Protein AF-A0A1C5GQ60-F1 (afdb_monomer_lite)

Organism: NCBI:txid356852

InterPro domains:
  IPR025182 RNA polymerase-binding protein RbpA [MF_01483] (76-172)
  IPR025182 RNA polymerase-binding protein RbpA [PF13397] (64-167)
  IPR038638 RbpA superfamily [G3DSA:2.20.28.270] (60-140)

Secondary structure (DSSP, 8-state):
-PPP--PPPP-------S--------------------------PPPPP------------S-S------SS------GGG-PPPPEEEEEEEETT--EEEEEEETTSPPPSEEE-TTT--EEEETTS-------PPPPPPHHHHHHTTS-HHHHHHHHHHHHHHHHHHHTT-

Foldseek 3Di:
DDDDDDDDDDDDDDDPPPDPPDPDDDDDDDDDDDDDDDDDDDDDDDDDDDDDDDDPDPPPPDPDPPDDDDPDDDDPDDPPDDDDAAWDWWWWAFPVGDIDIDIDGPPDDDDQWDQDPPPRGITGTPPDDDPDPPPDDDPDDVVNVVVVPDPPVRVVVVVVVVVVVVVVVVVVD

Radius of gyration: 32.72 Å; chains: 1; bounding box: 64×76×88 Å

Structure (mmCIF, N/CA/C/O backbone):
data_AF-A0A1C5GQ60-F1
#
_entry.id   AF-A0A1C5GQ60-F1
#
loop_
_atom_site.group_PDB
_atom_site.id
_atom_site.type_symbol
_atom_site.label_atom_id
_atom_site.label_alt_id
_atom_site.label_comp_id
_atom_site.label_asym_id
_atom_site.label_entity_id
_atom_site.label_seq_id
_atom_site.pdbx_PDB_ins_code
_atom_site.Cartn_x
_atom_site.Cartn_y
_atom_site.Cartn_z
_atom_site.occupancy
_atom_site.B_iso_or_equiv
_atom_site.auth_seq_id
_atom_site.auth_comp_id
_atom_site.auth_asym_id
_atom_site.auth_atom_id
_atom_site.pdbx_PDB_model_num
ATOM 1 N N . MET A 1 1 ? 11.167 -1.413 54.739 1.00 39.78 1 MET A N 1
ATOM 2 C CA . MET A 1 1 ? 11.382 -2.623 53.918 1.00 39.78 1 MET A CA 1
ATOM 3 C C . MET A 1 1 ? 10.120 -2.844 53.093 1.00 39.78 1 MET A C 1
ATOM 5 O O . MET A 1 1 ? 9.129 -3.307 53.635 1.00 39.78 1 MET A O 1
ATOM 9 N N . ARG A 1 2 ? 10.095 -2.366 51.842 1.00 38.69 2 ARG A N 1
ATOM 10 C CA . ARG A 1 2 ? 8.960 -2.537 50.918 1.00 38.69 2 ARG A CA 1
ATOM 11 C C . ARG A 1 2 ? 9.232 -3.791 50.091 1.00 38.69 2 ARG A C 1
ATOM 13 O O . ARG A 1 2 ? 10.250 -3.840 49.414 1.00 38.69 2 ARG A O 1
ATOM 20 N N . ALA A 1 3 ? 8.369 -4.795 50.208 1.00 41.34 3 ALA A N 1
ATOM 21 C CA . ALA A 1 3 ? 8.464 -6.026 49.438 1.00 41.34 3 ALA A CA 1
ATOM 22 C C . ALA A 1 3 ? 7.896 -5.796 48.029 1.00 41.34 3 ALA A C 1
ATOM 24 O O . ALA A 1 3 ? 6.720 -5.471 47.866 1.00 41.34 3 ALA A O 1
ATOM 25 N N . GLU A 1 4 ? 8.752 -5.935 47.022 1.00 45.00 4 GLU A N 1
ATOM 26 C CA . GLU A 1 4 ? 8.393 -5.959 45.607 1.00 45.00 4 GLU A CA 1
ATOM 27 C C . GLU A 1 4 ? 7.690 -7.287 45.294 1.00 45.00 4 GLU A C 1
ATOM 29 O O . GLU A 1 4 ? 8.273 -8.360 45.447 1.00 45.00 4 GLU A O 1
ATOM 34 N N . THR A 1 5 ? 6.432 -7.233 44.851 1.00 48.22 5 THR A N 1
ATOM 35 C CA . THR A 1 5 ? 5.727 -8.421 44.350 1.00 48.22 5 THR A CA 1
ATOM 36 C C . THR A 1 5 ? 5.926 -8.488 42.840 1.00 48.22 5 THR A C 1
ATOM 38 O O . THR A 1 5 ? 5.325 -7.736 42.078 1.00 48.22 5 THR A O 1
ATOM 41 N N . ARG A 1 6 ? 6.841 -9.361 42.417 1.00 45.72 6 ARG A N 1
ATOM 42 C CA . ARG A 1 6 ? 7.179 -9.635 41.018 1.00 45.72 6 ARG A CA 1
ATOM 43 C C . ARG A 1 6 ? 6.145 -10.621 40.462 1.00 45.72 6 ARG A C 1
ATOM 45 O O . ARG A 1 6 ? 6.128 -11.777 40.874 1.00 45.72 6 ARG A O 1
ATOM 52 N N . ILE A 1 7 ? 5.276 -10.174 39.556 1.00 46.53 7 ILE A N 1
ATOM 53 C CA . ILE A 1 7 ? 4.345 -11.061 38.843 1.00 46.53 7 ILE A CA 1
ATOM 54 C C . ILE A 1 7 ? 5.162 -11.894 37.847 1.00 46.53 7 ILE A C 1
ATOM 56 O O . ILE A 1 7 ? 5.850 -11.352 36.982 1.00 46.53 7 ILE A O 1
ATOM 60 N N . ARG A 1 8 ? 5.132 -13.217 38.022 1.00 40.78 8 ARG A N 1
ATOM 61 C CA . ARG A 1 8 ? 5.765 -14.214 37.153 1.00 40.78 8 ARG A CA 1
ATOM 62 C C . ARG A 1 8 ? 4.763 -14.565 36.048 1.00 40.78 8 ARG A C 1
ATOM 64 O O . ARG A 1 8 ? 3.636 -14.931 36.356 1.00 40.78 8 ARG A O 1
ATOM 71 N N . PHE A 1 9 ? 5.160 -14.403 34.791 1.00 39.22 9 PHE A N 1
ATOM 72 C CA . PHE A 1 9 ? 4.374 -14.808 33.625 1.00 39.22 9 PHE A CA 1
ATOM 73 C C . PHE A 1 9 ? 4.761 -16.255 33.283 1.00 39.22 9 PHE A C 1
ATOM 75 O O . PHE A 1 9 ? 5.936 -16.506 33.012 1.00 39.22 9 PHE A O 1
ATOM 82 N N . ASP A 1 10 ? 3.813 -17.192 33.345 1.00 40.75 10 ASP A N 1
ATOM 83 C CA . ASP A 1 10 ? 3.979 -18.578 32.888 1.00 40.75 10 ASP A CA 1
ATOM 84 C C . ASP A 1 10 ? 3.596 -18.673 31.398 1.00 40.75 10 ASP A C 1
ATOM 86 O O . ASP A 1 10 ? 2.459 -18.354 31.048 1.00 40.75 10 ASP A O 1
ATOM 90 N N . PRO A 1 11 ? 4.504 -19.086 30.494 1.00 49.03 11 PRO A N 1
ATOM 91 C CA . PRO A 1 11 ? 4.203 -19.251 29.079 1.00 49.03 11 PRO A CA 1
ATOM 92 C C . PRO A 1 11 ? 3.958 -20.730 28.749 1.00 49.03 11 PRO A C 1
ATOM 94 O O . PRO A 1 11 ? 4.864 -21.428 28.297 1.00 49.03 11 PRO A O 1
ATOM 97 N N . ALA A 1 12 ? 2.739 -21.228 28.955 1.00 42.72 12 ALA A N 1
ATOM 98 C CA . ALA A 1 12 ? 2.337 -22.516 28.392 1.00 42.72 12 ALA A CA 1
ATOM 99 C C . ALA A 1 12 ? 0.814 -22.618 28.245 1.00 42.72 12 ALA A C 1
ATOM 101 O O . ALA A 1 12 ? 0.101 -22.734 29.237 1.00 42.72 12 ALA A O 1
ATOM 102 N N . GLY A 1 13 ? 0.346 -22.648 26.994 1.00 39.41 13 GLY A N 1
ATOM 103 C CA . GLY A 1 13 ? -0.980 -23.158 26.640 1.00 39.41 13 GLY A CA 1
ATOM 104 C C . GLY A 1 13 ? -1.936 -22.125 26.055 1.00 39.41 13 GLY A C 1
ATOM 105 O O . GLY A 1 13 ? -2.939 -21.812 26.682 1.00 39.41 13 GLY A O 1
ATOM 106 N N . ASP A 1 14 ? -1.657 -21.643 24.842 1.00 42.91 14 ASP A N 1
ATOM 107 C CA . ASP A 1 14 ? -2.678 -21.002 24.005 1.00 42.91 14 ASP A CA 1
ATOM 108 C C . ASP A 1 14 ? -2.975 -21.946 22.831 1.00 42.91 14 ASP A C 1
ATOM 110 O O . ASP A 1 14 ? -2.165 -22.106 21.914 1.00 42.91 14 ASP A O 1
ATOM 114 N N . ASP A 1 15 ? -4.096 -22.658 22.939 1.00 43.72 15 ASP A N 1
ATOM 115 C CA . ASP A 1 15 ? -4.617 -23.610 21.959 1.00 43.72 15 ASP A CA 1
ATOM 116 C C . ASP A 1 15 ? -5.652 -22.876 21.076 1.00 43.72 15 ASP A C 1
ATOM 118 O O . ASP A 1 15 ? -6.728 -22.507 21.560 1.00 43.72 15 ASP A O 1
ATOM 122 N N . PRO A 1 16 ? -5.368 -22.586 19.791 1.00 45.19 16 PRO A N 1
ATOM 123 C CA . PRO A 1 16 ? -6.189 -21.699 18.963 1.00 45.19 16 PRO A CA 1
ATOM 124 C C . PRO A 1 16 ? -7.367 -22.428 18.287 1.00 45.19 16 PRO A C 1
ATOM 126 O O . PRO A 1 16 ? -7.592 -22.287 17.084 1.00 45.19 16 PRO A O 1
ATOM 129 N N . ALA A 1 17 ? -8.145 -23.207 19.043 1.00 39.31 17 ALA A N 1
ATOM 130 C CA . ALA A 1 17 ? -9.250 -24.015 18.508 1.00 39.31 17 ALA A CA 1
ATOM 131 C C . ALA A 1 17 ? -10.665 -23.457 18.791 1.00 39.31 17 ALA A C 1
ATOM 133 O O . ALA A 1 17 ? -11.656 -24.109 18.469 1.00 39.31 17 ALA A O 1
ATOM 134 N N . GLY A 1 18 ? -10.796 -22.254 19.365 1.00 38.47 18 GLY A N 1
ATOM 135 C CA . GLY A 1 18 ? -12.087 -21.763 19.876 1.00 38.47 18 GLY A CA 1
ATOM 136 C C . GLY A 1 18 ? -12.880 -20.772 19.011 1.00 38.47 18 GLY A C 1
ATOM 137 O O . GLY A 1 18 ? -14.055 -20.551 19.286 1.00 38.47 18 GLY A O 1
ATOM 138 N N . TYR A 1 19 ? -12.295 -20.147 17.982 1.00 42.53 19 TYR A N 1
ATOM 139 C CA . TYR A 1 19 ? -12.909 -18.964 17.348 1.00 42.53 19 TYR A CA 1
ATOM 140 C C . TYR A 1 19 ? -13.208 -19.147 15.853 1.00 42.53 19 TYR A C 1
ATOM 142 O O . TYR A 1 19 ? -12.683 -18.441 14.994 1.00 42.53 19 TYR A O 1
ATOM 150 N N . ARG A 1 20 ? -14.064 -20.118 15.510 1.00 44.28 20 ARG A N 1
ATOM 151 C CA . ARG A 1 20 ? -14.623 -20.268 14.151 1.00 44.28 20 ARG A CA 1
ATOM 152 C C . ARG A 1 20 ? -16.098 -20.679 14.188 1.00 44.28 20 ARG A C 1
ATOM 154 O O . ARG A 1 20 ? -16.426 -21.790 13.799 1.00 44.28 20 ARG A O 1
ATOM 161 N N . SER A 1 21 ? -17.003 -19.789 14.601 1.00 41.38 21 SER A N 1
ATOM 162 C CA . SER A 1 21 ? -18.439 -19.963 14.304 1.00 41.38 21 SER A CA 1
ATOM 163 C C . SER A 1 21 ? -19.249 -18.672 14.454 1.00 41.38 21 SER A C 1
ATOM 165 O O . SER A 1 21 ? -19.957 -18.491 15.437 1.00 41.38 21 SER A O 1
ATOM 167 N N . TRP A 1 22 ? -19.149 -17.768 13.478 1.00 36.62 22 TRP A N 1
ATOM 168 C CA . TRP A 1 22 ? -20.181 -16.743 13.216 1.00 36.62 22 TRP A CA 1
ATOM 169 C C . TRP A 1 22 ? -20.030 -16.043 11.852 1.00 36.62 22 TRP A C 1
ATOM 171 O O . TRP A 1 22 ? -20.606 -14.987 11.614 1.00 36.62 22 TRP A O 1
ATOM 181 N N . ALA A 1 23 ? -19.298 -16.644 10.910 1.00 37.88 23 ALA A N 1
ATOM 182 C CA . ALA A 1 23 ? -19.284 -16.183 9.528 1.00 37.88 23 ALA A CA 1
ATOM 183 C C . ALA A 1 23 ? -20.437 -16.838 8.754 1.00 37.88 23 ALA A C 1
ATOM 185 O O . ALA A 1 23 ? -20.230 -17.862 8.112 1.00 37.88 23 ALA A O 1
ATOM 186 N N . ALA A 1 24 ? -21.642 -16.267 8.830 1.00 35.19 24 ALA A N 1
ATOM 187 C CA . ALA A 1 24 ? -22.630 -16.356 7.753 1.00 35.19 24 ALA A CA 1
ATOM 188 C C . ALA A 1 24 ? -23.808 -15.399 7.985 1.00 35.19 24 ALA A C 1
ATOM 190 O O . ALA A 1 24 ? -24.479 -15.465 9.012 1.00 35.19 24 ALA A O 1
ATOM 191 N N . THR A 1 25 ? -24.122 -14.642 6.931 1.00 39.09 25 THR A N 1
ATOM 192 C CA . THR A 1 25 ? -25.346 -13.859 6.673 1.00 39.09 25 THR A CA 1
ATOM 193 C C . THR A 1 25 ? -25.223 -12.359 6.934 1.00 39.09 25 THR A C 1
ATOM 195 O O . THR A 1 25 ? -25.460 -11.887 8.037 1.00 39.09 25 THR A O 1
ATOM 198 N N . LEU A 1 26 ? -24.893 -11.613 5.873 1.00 41.53 26 LEU A N 1
ATOM 199 C CA . LEU A 1 26 ? -25.717 -10.516 5.341 1.00 41.53 26 LEU A CA 1
ATOM 200 C C . LEU A 1 26 ? -25.057 -9.966 4.067 1.00 41.53 26 LEU A C 1
ATOM 202 O O . LEU A 1 26 ? -24.171 -9.117 4.096 1.00 41.53 26 LEU A O 1
ATOM 206 N N . ALA A 1 27 ? -25.505 -10.503 2.935 1.00 35.06 27 ALA A N 1
ATOM 207 C CA . ALA A 1 27 ? -25.418 -9.843 1.646 1.00 35.06 27 ALA A CA 1
ATOM 208 C C . ALA A 1 27 ? -26.574 -8.835 1.533 1.00 35.06 27 ALA A C 1
ATOM 210 O O . ALA A 1 27 ? -27.706 -9.170 1.877 1.00 35.06 27 ALA A O 1
ATOM 211 N N . GLY A 1 28 ? -26.288 -7.649 0.990 1.00 35.84 28 GLY A N 1
ATOM 212 C CA . GLY A 1 28 ? -27.290 -6.770 0.382 1.00 35.84 28 GLY A CA 1
ATOM 213 C C . GLY A 1 28 ? -27.550 -5.448 1.105 1.00 35.84 28 GLY A C 1
ATOM 214 O O . GLY A 1 28 ? -28.315 -5.420 2.060 1.00 35.84 28 GLY A O 1
ATOM 215 N N . ALA A 1 29 ? -26.951 -4.364 0.590 1.00 37.03 29 ALA A N 1
ATOM 216 C CA . ALA A 1 29 ? -27.588 -3.065 0.298 1.00 37.03 29 ALA A CA 1
ATOM 217 C C . ALA A 1 29 ? -26.530 -1.944 0.226 1.00 37.03 29 ALA A C 1
ATOM 219 O O . ALA A 1 29 ? -26.234 -1.275 1.212 1.00 37.03 29 ALA A O 1
ATOM 220 N N . THR A 1 30 ? -25.962 -1.710 -0.958 1.00 42.19 30 THR A N 1
ATOM 221 C CA . THR A 1 30 ? -25.246 -0.466 -1.276 1.00 42.19 30 THR A CA 1
ATOM 222 C C . THR A 1 30 ? -26.253 0.554 -1.804 1.00 42.19 30 THR A C 1
ATOM 224 O O . THR A 1 30 ? -26.702 0.442 -2.944 1.00 42.19 30 THR A O 1
ATOM 227 N N . GLY A 1 31 ? -26.625 1.531 -0.978 1.00 43.28 31 GLY A N 1
ATOM 228 C CA . GLY A 1 31 ? -27.253 2.777 -1.427 1.00 43.28 31 GLY A CA 1
ATOM 229 C C . GLY A 1 31 ? -26.191 3.868 -1.641 1.00 43.28 31 GLY A C 1
ATOM 230 O O . GLY A 1 31 ? -25.154 3.825 -0.975 1.00 43.28 31 GLY A O 1
ATOM 231 N N . PRO A 1 32 ? -26.399 4.832 -2.556 1.00 45.97 32 PRO A N 1
ATOM 232 C CA . PRO A 1 32 ? -25.448 5.913 -2.794 1.00 45.97 32 PRO A CA 1
ATOM 233 C C . PRO A 1 32 ? -25.519 6.953 -1.668 1.00 45.97 32 PRO A C 1
ATOM 235 O O . PRO A 1 32 ? -26.579 7.517 -1.399 1.00 45.97 32 PRO A O 1
ATOM 238 N N . VAL A 1 33 ? -24.387 7.222 -1.013 1.00 51.56 33 VAL A N 1
ATOM 239 C CA . VAL A 1 33 ? -24.258 8.336 -0.067 1.00 51.56 33 VAL A CA 1
ATOM 240 C C . VAL A 1 33 ? -24.137 9.641 -0.857 1.00 51.56 33 VAL A C 1
ATOM 242 O O . VAL A 1 33 ? -23.141 9.907 -1.523 1.00 51.56 33 VAL A O 1
ATOM 245 N N . THR A 1 34 ? -25.205 10.430 -0.841 1.00 46.38 34 THR A N 1
ATOM 246 C CA . THR A 1 34 ? -25.210 11.831 -1.267 1.00 46.38 34 THR A CA 1
ATOM 247 C C . THR A 1 34 ? -24.552 12.681 -0.187 1.00 46.38 34 THR A C 1
ATOM 249 O O . THR A 1 34 ? -24.949 12.601 0.974 1.00 46.38 34 THR A O 1
ATOM 252 N N . ASP A 1 35 ? -23.577 13.490 -0.583 1.00 46.25 35 ASP A N 1
ATOM 253 C CA . ASP A 1 35 ? -22.857 14.454 0.249 1.00 46.25 35 ASP A CA 1
ATOM 254 C C . ASP A 1 35 ? -23.673 15.763 0.350 1.00 46.25 35 ASP A C 1
ATOM 256 O O . ASP A 1 35 ? -23.909 16.398 -0.685 1.00 46.25 35 ASP A O 1
ATOM 260 N N . PRO A 1 36 ? -24.176 16.185 1.528 1.00 45.28 36 PRO A N 1
ATOM 261 C CA . PRO A 1 36 ? -24.784 17.497 1.670 1.00 45.28 36 PRO A CA 1
ATOM 262 C C . PRO A 1 36 ? -23.738 18.517 2.128 1.00 45.28 36 PRO A C 1
ATOM 264 O O . PRO A 1 36 ? -23.303 18.540 3.280 1.00 45.28 36 PRO A O 1
ATOM 267 N N . GLY A 1 37 ? -23.398 19.425 1.214 1.00 42.12 37 GLY A N 1
ATOM 268 C CA . GLY A 1 37 ? -22.720 20.669 1.546 1.00 42.12 37 GLY A CA 1
ATOM 269 C C . GLY A 1 37 ? -23.500 21.487 2.581 1.00 42.12 37 GLY A C 1
ATOM 270 O O . GLY A 1 37 ? -24.726 21.584 2.538 1.00 42.12 37 GLY A O 1
ATOM 271 N N . GLY A 1 38 ? -22.764 22.110 3.500 1.00 34.66 38 GLY A N 1
ATOM 272 C CA . GLY A 1 38 ? -23.319 22.994 4.520 1.00 34.66 38 GLY A CA 1
ATOM 273 C C . GLY A 1 38 ? -22.222 23.646 5.353 1.00 34.66 38 GLY A C 1
ATOM 274 O O . GLY A 1 38 ? -21.972 23.243 6.482 1.00 34.66 38 GLY A O 1
ATOM 275 N N . ASN A 1 39 ? -21.542 24.648 4.791 1.00 47.88 39 ASN A N 1
ATOM 276 C CA . ASN A 1 39 ? -20.637 25.511 5.549 1.00 47.88 39 ASN A CA 1
ATOM 277 C C . ASN A 1 39 ? -21.468 26.593 6.261 1.00 47.88 39 ASN A C 1
ATOM 279 O O . ASN A 1 39 ? -21.975 27.509 5.613 1.00 47.88 39 ASN A O 1
ATOM 283 N N . ALA A 1 40 ? -21.636 26.464 7.577 1.00 41.66 40 ALA A N 1
ATOM 284 C CA . ALA A 1 40 ? -22.224 27.495 8.428 1.00 41.66 40 ALA A CA 1
ATOM 285 C C . ALA A 1 40 ? -21.108 28.369 9.041 1.00 41.66 40 ALA A C 1
ATOM 287 O O . ALA A 1 40 ? -20.115 27.826 9.530 1.00 41.66 40 ALA A O 1
ATOM 288 N N . PRO A 1 41 ? -21.240 29.710 9.043 1.00 40.88 41 PRO A N 1
ATOM 289 C CA . PRO A 1 41 ? -20.176 30.604 9.488 1.00 40.88 41 PRO A CA 1
ATOM 290 C C . PRO A 1 41 ? -20.111 30.699 11.018 1.00 40.88 41 PRO A C 1
ATOM 292 O O . PRO A 1 41 ? -21.088 31.052 11.680 1.00 40.88 41 PRO A O 1
ATOM 295 N N . ALA A 1 42 ? -18.931 30.443 11.584 1.00 40.72 42 ALA A N 1
ATOM 296 C CA . ALA A 1 42 ? -18.640 30.727 12.983 1.00 40.72 42 ALA A CA 1
ATOM 297 C C . ALA A 1 42 ? -18.394 32.232 13.177 1.00 40.72 42 ALA A C 1
ATOM 299 O O . ALA A 1 42 ? -17.426 32.794 12.667 1.00 40.72 42 ALA A O 1
ATOM 300 N N . ALA A 1 43 ? -19.274 32.874 13.942 1.00 43.53 43 ALA A N 1
ATOM 301 C CA . ALA A 1 43 ? -19.031 34.174 14.544 1.00 43.53 43 ALA A CA 1
ATOM 302 C C . ALA A 1 43 ? -18.032 34.028 15.703 1.00 43.53 43 ALA A C 1
ATOM 304 O O . ALA A 1 43 ? -18.292 33.288 16.652 1.00 43.53 43 ALA A O 1
ATOM 305 N N . THR A 1 44 ? -16.928 34.774 15.675 1.00 44.03 44 THR A N 1
ATOM 306 C CA . THR A 1 44 ? -16.099 35.027 16.861 1.00 44.03 44 THR A CA 1
ATOM 307 C C . THR A 1 44 ? -15.766 36.510 16.959 1.00 44.03 44 THR A C 1
ATOM 309 O O . THR A 1 44 ? -15.541 37.207 15.971 1.00 44.03 44 THR A O 1
ATOM 312 N N . GLY A 1 45 ? -15.875 37.005 18.190 1.00 41.75 45 GLY A N 1
ATOM 313 C CA . GLY A 1 45 ? -15.900 38.414 18.537 1.00 41.75 45 GLY A CA 1
ATOM 314 C C . GLY A 1 45 ? -14.573 39.1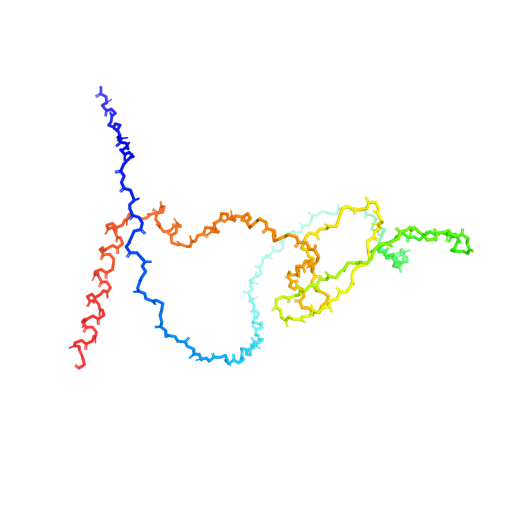49 18.382 1.00 41.75 45 GLY A C 1
ATOM 315 O O . GLY A 1 45 ? -13.488 38.577 18.316 1.00 41.75 45 GLY A O 1
ATOM 316 N N . ARG A 1 46 ? -14.735 40.473 18.373 1.00 41.69 46 ARG A N 1
ATOM 317 C CA . ARG A 1 46 ? -13.711 41.516 18.332 1.00 41.69 46 ARG A CA 1
ATOM 318 C C . ARG A 1 46 ? -12.686 41.337 19.450 1.00 41.69 46 ARG A C 1
ATOM 320 O O . ARG A 1 46 ? -13.023 41.463 20.624 1.00 41.69 46 ARG A O 1
ATOM 327 N N . TYR A 1 47 ? -11.430 41.168 19.073 1.00 44.91 47 TYR A N 1
ATOM 328 C CA . TYR A 1 47 ? -10.282 41.542 19.891 1.00 44.91 47 TYR A CA 1
ATOM 329 C C . TYR A 1 47 ? -9.827 42.927 19.431 1.00 44.91 47 TYR A C 1
ATOM 331 O O . TYR A 1 47 ? -9.569 43.159 18.252 1.00 44.91 47 TYR A O 1
ATOM 339 N N . THR A 1 48 ? -9.817 43.866 20.370 1.00 52.47 48 THR A N 1
ATOM 340 C CA . THR A 1 48 ? -9.449 45.262 20.152 1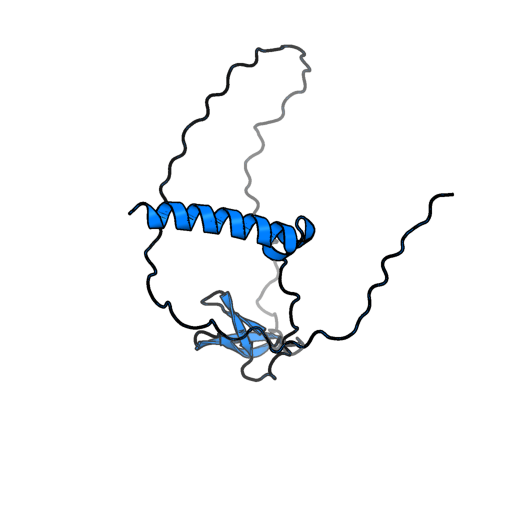.00 52.47 48 THR A CA 1
ATOM 341 C C . THR A 1 48 ? -7.967 45.412 19.838 1.00 52.47 48 THR A C 1
ATOM 343 O O . THR A 1 48 ? -7.113 44.704 20.378 1.00 52.47 48 THR A O 1
ATOM 346 N N . GLU A 1 49 ? -7.709 46.384 18.974 1.00 51.50 49 GLU A N 1
ATOM 347 C CA . GLU A 1 49 ? -6.420 46.837 18.479 1.00 51.50 49 GLU A CA 1
ATOM 348 C C . GLU A 1 49 ? -5.414 47.136 19.593 1.00 51.50 49 GLU A C 1
ATOM 350 O O . GLU A 1 49 ? -5.736 47.689 20.645 1.00 51.50 49 GLU A O 1
ATOM 355 N N . LYS A 1 50 ? -4.149 46.850 19.294 1.00 41.50 50 LYS A N 1
ATOM 356 C CA . LYS A 1 50 ? -3.025 47.597 19.847 1.00 41.50 50 LYS A CA 1
ATOM 357 C C . LYS A 1 50 ? -2.089 47.935 18.700 1.00 41.50 50 LYS A C 1
ATOM 359 O O . LYS A 1 50 ? -1.491 47.070 18.066 1.00 41.50 50 LYS A O 1
ATOM 364 N N . THR A 1 51 ? -2.092 49.225 18.413 1.00 46.94 51 THR A N 1
ATOM 365 C CA . THR A 1 51 ? -1.273 49.959 17.462 1.00 46.94 51 THR A CA 1
ATOM 366 C C . THR A 1 51 ? 0.203 49.972 17.852 1.00 46.94 51 THR A C 1
ATOM 368 O O . THR A 1 51 ? 0.561 49.746 19.005 1.00 46.94 51 THR A O 1
ATOM 371 N N . SER A 1 52 ? 1.004 50.427 16.886 1.00 46.44 52 SER A N 1
ATOM 372 C CA . SER A 1 52 ? 2.359 50.987 16.983 1.00 46.44 52 SER A CA 1
ATOM 373 C C . SER A 1 52 ? 3.528 50.002 16.940 1.00 46.44 52 SER A C 1
ATOM 375 O O . SER A 1 52 ? 3.891 49.362 17.919 1.00 46.44 52 SER A O 1
ATOM 377 N N . THR A 1 53 ? 4.234 49.988 15.809 1.00 44.28 53 THR A N 1
ATOM 378 C CA . THR A 1 53 ? 5.408 50.863 15.631 1.00 44.28 53 THR A CA 1
ATOM 379 C C . THR A 1 53 ? 5.936 50.719 14.203 1.00 44.28 53 THR A C 1
ATOM 381 O O . THR A 1 53 ? 6.240 49.625 13.736 1.00 44.28 53 THR A O 1
ATOM 384 N N . THR A 1 54 ? 5.997 51.855 13.515 1.00 50.56 54 THR A N 1
ATOM 385 C CA . THR A 1 54 ? 6.615 52.084 12.210 1.00 50.56 54 THR A CA 1
ATOM 386 C C . THR A 1 54 ? 8.044 51.549 12.160 1.00 50.56 54 THR A C 1
ATOM 388 O O . THR A 1 54 ? 8.873 51.924 12.985 1.00 50.56 54 THR A O 1
ATOM 391 N N . ASN A 1 55 ? 8.360 50.751 11.142 1.00 50.59 55 ASN A N 1
ATOM 392 C CA . ASN A 1 55 ? 9.706 50.732 10.590 1.00 50.59 55 ASN A CA 1
ATOM 393 C C . ASN A 1 55 ? 9.590 50.773 9.064 1.00 50.59 55 ASN A C 1
ATOM 395 O O . ASN A 1 55 ? 9.007 49.876 8.452 1.00 50.59 55 ASN A O 1
ATOM 399 N N . GLU A 1 56 ? 10.075 51.868 8.482 1.00 52.16 56 GLU A N 1
ATOM 400 C CA . GLU A 1 56 ? 10.155 52.132 7.047 1.00 52.16 56 GLU A CA 1
ATOM 401 C C . GLU A 1 56 ? 11.105 51.129 6.378 1.00 52.16 56 GLU A C 1
ATOM 403 O O . GLU A 1 56 ? 12.254 51.414 6.058 1.00 52.16 56 GLU A O 1
ATOM 408 N N . GLY A 1 57 ? 10.609 49.918 6.151 1.00 46.81 57 GLY A N 1
ATOM 409 C CA . GLY A 1 57 ? 11.208 48.938 5.259 1.00 46.81 57 GLY A CA 1
ATOM 410 C C . GLY A 1 57 ? 10.452 48.952 3.942 1.00 46.81 57 GLY A C 1
ATOM 411 O O . GLY A 1 57 ? 9.443 48.267 3.810 1.00 46.81 57 GLY A O 1
ATOM 412 N N . LYS A 1 58 ? 10.928 49.751 2.983 1.00 55.19 58 LYS A N 1
ATOM 413 C CA . LYS A 1 58 ? 10.483 49.809 1.581 1.00 55.19 58 LYS A CA 1
ATOM 414 C C . LYS A 1 58 ? 10.049 48.423 1.068 1.00 55.19 58 LYS A C 1
ATOM 416 O O . LYS A 1 58 ? 10.887 47.573 0.767 1.00 55.19 58 LYS A O 1
ATOM 421 N N . SER A 1 59 ? 8.741 48.198 0.958 1.00 55.09 59 SER A N 1
ATOM 422 C CA . SER A 1 59 ? 8.157 46.991 0.376 1.00 55.09 59 SER A CA 1
ATOM 423 C C . SER A 1 59 ? 8.390 46.991 -1.133 1.00 55.09 59 SER A C 1
ATOM 425 O O . SER A 1 59 ? 7.608 47.518 -1.919 1.00 55.09 59 SER A O 1
ATOM 427 N N . ILE A 1 60 ? 9.487 46.372 -1.560 1.00 62.88 60 ILE A N 1
ATOM 428 C CA . ILE A 1 60 ? 9.688 45.963 -2.952 1.00 62.88 60 ILE A CA 1
ATOM 429 C C . ILE A 1 60 ? 8.726 44.811 -3.296 1.00 62.88 60 ILE A C 1
ATOM 431 O O . ILE A 1 60 ? 9.130 43.657 -3.398 1.00 62.88 60 ILE A O 1
ATOM 435 N N . MET A 1 61 ? 7.428 45.086 -3.423 1.00 64.25 61 MET A N 1
ATOM 436 C CA . MET A 1 61 ? 6.436 44.066 -3.767 1.00 64.25 61 MET A CA 1
ATOM 437 C C . MET A 1 61 ? 5.461 44.602 -4.812 1.00 64.25 61 MET A C 1
ATOM 439 O O . MET A 1 61 ? 4.515 45.307 -4.478 1.00 64.25 61 MET A O 1
ATOM 443 N N . GLY A 1 62 ? 5.700 44.261 -6.084 1.00 61.22 62 GLY A N 1
ATOM 444 C CA . GLY A 1 62 ? 4.716 44.494 -7.148 1.00 61.22 62 GLY A CA 1
ATOM 445 C C . GLY A 1 62 ? 5.232 44.471 -8.588 1.00 61.22 62 GLY A C 1
ATOM 446 O O . GLY A 1 62 ? 4.472 44.134 -9.483 1.00 61.22 62 GLY A O 1
ATOM 447 N N . GLU A 1 63 ? 6.513 44.751 -8.840 1.00 61.75 63 GLU A N 1
ATOM 448 C CA . GLU A 1 63 ? 7.043 44.875 -10.217 1.00 61.75 63 GLU A CA 1
ATOM 449 C C . GLU A 1 63 ? 7.811 43.635 -10.704 1.00 61.75 63 GLU A C 1
ATOM 451 O O . GLU A 1 63 ? 8.596 43.692 -11.650 1.00 61.75 63 GLU A O 1
ATOM 456 N N . ARG A 1 64 ? 7.606 42.474 -10.073 1.00 69.25 64 ARG A N 1
ATOM 457 C CA . ARG A 1 64 ? 8.162 41.209 -10.567 1.00 69.25 64 ARG A CA 1
ATOM 458 C C . ARG A 1 64 ? 7.103 40.506 -11.410 1.00 69.25 64 ARG A C 1
ATOM 460 O O . ARG A 1 64 ? 6.161 39.939 -10.868 1.00 69.25 64 ARG A O 1
ATOM 467 N N . MET A 1 65 ? 7.267 40.548 -12.733 1.00 72.62 65 MET A N 1
ATOM 468 C CA . MET A 1 65 ? 6.404 39.843 -13.688 1.00 72.62 65 MET A CA 1
ATOM 469 C C . MET A 1 65 ? 6.193 38.379 -13.266 1.00 72.62 65 MET A C 1
ATOM 471 O O . MET A 1 65 ? 7.154 37.653 -12.996 1.00 72.62 65 MET A O 1
ATOM 475 N N . LEU A 1 66 ? 4.925 37.958 -13.223 1.00 77.56 66 LEU A N 1
ATOM 476 C CA . LEU A 1 66 ? 4.490 36.601 -12.893 1.00 77.56 66 LEU A CA 1
ATOM 477 C C . LEU A 1 66 ? 4.892 35.638 -14.016 1.00 77.56 66 LEU A C 1
ATOM 479 O O . LEU A 1 66 ? 4.122 35.361 -14.934 1.00 77.56 66 LEU A O 1
ATOM 483 N N . ARG A 1 67 ? 6.124 35.131 -13.962 1.00 78.25 67 ARG A N 1
ATOM 484 C CA . ARG A 1 67 ? 6.576 34.059 -14.850 1.00 78.25 67 ARG A CA 1
ATOM 485 C C . ARG A 1 67 ? 6.271 32.717 -14.196 1.00 78.25 67 ARG A C 1
ATOM 487 O O . ARG A 1 67 ? 6.909 32.349 -13.214 1.00 78.25 67 ARG A O 1
ATOM 494 N N . GLY A 1 68 ? 5.304 31.983 -14.742 1.00 82.31 68 GLY A N 1
ATOM 495 C CA . GLY A 1 68 ? 5.058 30.600 -14.340 1.00 82.31 68 GLY A CA 1
ATOM 496 C C . GLY A 1 68 ? 6.257 29.725 -14.706 1.00 82.31 68 GLY A C 1
ATOM 497 O O . GLY A 1 68 ? 6.651 29.674 -15.870 1.00 82.31 68 GLY A O 1
ATOM 498 N N . SER A 1 69 ? 6.841 29.046 -13.722 1.00 83.94 69 SER A N 1
ATOM 499 C CA . SER A 1 69 ? 7.799 27.964 -13.956 1.00 83.94 69 SER A CA 1
ATOM 500 C C . SER A 1 69 ? 7.111 26.646 -13.628 1.00 83.94 69 SER A C 1
ATOM 502 O O . SER A 1 69 ? 6.598 26.482 -12.521 1.00 83.94 69 SER A O 1
ATOM 504 N N . ARG A 1 70 ? 7.071 25.713 -14.585 1.00 86.88 70 ARG A N 1
ATOM 505 C CA . ARG A 1 70 ? 6.591 24.349 -14.328 1.00 86.88 70 ARG A CA 1
ATOM 506 C C . ARG A 1 70 ? 7.649 23.572 -13.544 1.00 86.88 70 ARG A C 1
ATOM 508 O O . ARG A 1 70 ? 8.841 23.762 -13.772 1.00 86.88 70 ARG A O 1
ATOM 515 N N . LEU A 1 71 ? 7.222 22.676 -12.655 1.00 87.06 71 LEU A N 1
ATOM 516 C CA . LEU A 1 71 ? 8.121 21.707 -12.024 1.00 87.06 71 LEU A CA 1
ATOM 517 C C . LEU A 1 71 ? 8.542 20.684 -13.092 1.00 87.06 71 LEU A C 1
ATOM 519 O O . LEU A 1 71 ? 7.759 19.824 -13.483 1.00 87.06 71 LEU A O 1
ATOM 523 N N . GLY A 1 72 ? 9.749 20.843 -13.633 1.00 86.75 72 GLY A N 1
ATOM 524 C CA . GLY A 1 72 ? 10.340 19.947 -14.626 1.00 86.75 72 GLY A CA 1
ATOM 525 C C . GLY A 1 72 ? 11.551 20.578 -15.314 1.00 86.75 72 GLY A C 1
ATOM 526 O O . GLY A 1 72 ? 11.600 21.793 -15.497 1.00 86.75 72 GLY A O 1
ATOM 527 N N . ALA A 1 73 ? 12.528 19.758 -15.698 1.00 86.94 73 ALA A N 1
ATOM 528 C CA . ALA A 1 73 ? 13.686 20.200 -16.471 1.00 86.94 73 ALA A CA 1
ATOM 529 C C . ALA A 1 73 ? 13.377 20.183 -17.980 1.00 86.94 73 ALA A C 1
ATOM 531 O O . ALA A 1 73 ? 12.573 19.375 -18.448 1.00 86.94 73 ALA A O 1
ATOM 532 N N . VAL A 1 74 ? 14.012 21.076 -18.744 1.00 84.50 74 VAL A N 1
ATOM 533 C CA . VAL A 1 74 ? 14.004 21.049 -20.216 1.00 84.50 74 VAL A CA 1
ATOM 534 C C . VAL A 1 74 ? 15.424 20.746 -20.677 1.00 84.50 74 VAL A C 1
ATOM 536 O O . VAL A 1 74 ? 16.312 21.567 -20.457 1.00 84.50 74 VAL A O 1
ATOM 539 N N . SER A 1 75 ? 15.643 19.580 -21.284 1.00 80.88 75 SER A N 1
ATOM 540 C CA . SER A 1 75 ? 16.882 19.254 -21.995 1.00 80.88 75 SER A CA 1
ATOM 541 C C . SER A 1 75 ? 16.741 19.600 -23.482 1.00 80.88 75 SER A C 1
ATOM 543 O O . SER A 1 75 ? 15.642 19.579 -24.034 1.00 80.88 75 SER A O 1
ATOM 545 N N . TYR A 1 76 ? 17.860 19.943 -24.125 1.00 82.44 76 TYR A N 1
ATOM 546 C CA . TYR A 1 76 ? 17.945 20.238 -25.565 1.00 82.44 76 TYR A CA 1
ATOM 547 C C . TYR A 1 76 ? 18.628 19.105 -26.347 1.00 82.44 76 TYR A C 1
ATOM 549 O O . TYR A 1 76 ? 19.182 19.330 -27.422 1.00 82.44 76 TYR A O 1
ATOM 557 N N . GLU A 1 77 ? 18.628 17.891 -25.800 1.00 80.69 77 GLU A N 1
ATOM 558 C CA . GLU A 1 77 ? 19.198 16.728 -26.477 1.00 80.69 77 GLU A CA 1
ATOM 559 C C . GLU A 1 77 ? 18.329 16.320 -27.674 1.00 80.69 77 GLU A C 1
ATOM 561 O O . GLU A 1 77 ? 17.099 16.353 -27.626 1.00 80.69 77 GLU A O 1
ATOM 566 N N . SER A 1 78 ? 18.981 15.977 -28.786 1.00 77.56 78 SER A N 1
ATOM 567 C CA . SER A 1 78 ? 18.318 15.601 -30.032 1.00 77.56 78 SER A CA 1
ATOM 568 C C . SER A 1 78 ? 18.010 14.103 -30.071 1.00 77.56 78 SER A C 1
ATOM 570 O O . SER A 1 78 ? 18.931 13.294 -30.050 1.00 77.56 78 SER A O 1
ATOM 572 N N . ASP A 1 79 ? 16.741 13.744 -30.259 1.00 71.88 79 ASP A N 1
ATOM 573 C CA . ASP A 1 79 ? 16.247 12.351 -30.301 1.00 71.88 79 ASP A CA 1
ATOM 574 C C . ASP A 1 79 ? 16.612 11.577 -31.591 1.00 71.88 79 ASP A C 1
ATOM 576 O O . ASP A 1 79 ? 16.324 10.398 -31.750 1.00 71.88 79 ASP A O 1
ATOM 580 N N . ARG A 1 80 ? 17.246 12.236 -32.572 1.00 73.12 80 ARG A N 1
ATOM 581 C CA . ARG A 1 80 ? 17.377 11.704 -33.942 1.00 73.12 80 ARG A CA 1
ATOM 582 C C . ARG A 1 80 ? 18.399 10.572 -34.121 1.00 73.12 80 ARG A C 1
ATOM 584 O O . ARG A 1 80 ? 18.395 9.978 -35.188 1.00 73.12 80 ARG A O 1
ATOM 591 N N . ASN A 1 81 ? 19.245 10.283 -33.129 1.00 68.75 81 ASN A N 1
ATOM 592 C CA . ASN A 1 81 ? 20.310 9.266 -33.211 1.00 68.75 81 ASN A CA 1
ATOM 593 C C . ASN A 1 81 ? 20.475 8.450 -31.914 1.00 68.75 81 ASN A C 1
ATOM 595 O O . A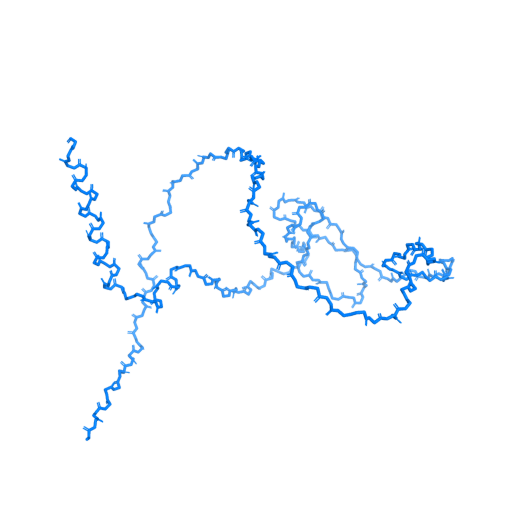SN A 1 81 ? 21.533 7.869 -31.681 1.00 68.75 81 ASN A O 1
ATOM 599 N N . THR A 1 82 ? 19.462 8.420 -31.049 1.00 72.31 82 THR A N 1
ATOM 600 C CA . THR A 1 82 ? 19.532 7.642 -29.808 1.00 72.31 82 THR A CA 1
ATOM 601 C C . THR A 1 82 ? 19.067 6.219 -30.086 1.00 72.31 82 THR A C 1
ATOM 603 O O . THR A 1 82 ? 17.910 5.992 -30.440 1.00 72.31 82 THR A O 1
ATOM 606 N N . GLU A 1 83 ? 19.963 5.245 -29.933 1.00 76.31 83 GLU A N 1
ATOM 607 C CA . GLU A 1 83 ? 19.573 3.838 -29.953 1.00 76.31 83 GLU A CA 1
ATOM 608 C C . GLU A 1 83 ? 18.666 3.555 -28.751 1.00 76.31 83 GLU A C 1
ATOM 610 O O . GLU A 1 83 ? 19.008 3.855 -27.604 1.00 76.31 83 GLU A O 1
ATOM 615 N N . LEU A 1 84 ? 17.478 3.005 -29.015 1.00 76.44 84 LEU A N 1
ATOM 616 C CA . LEU A 1 84 ? 16.562 2.622 -27.949 1.00 76.44 84 LEU A CA 1
ATOM 617 C C . LEU A 1 84 ? 17.211 1.516 -27.119 1.00 76.44 84 LEU A C 1
ATOM 619 O O . LEU A 1 84 ? 17.613 0.484 -27.658 1.00 76.44 84 LEU A O 1
ATOM 623 N N . ALA A 1 85 ? 17.265 1.722 -25.804 1.00 82.25 85 ALA A N 1
ATOM 624 C CA . ALA A 1 85 ? 17.748 0.703 -24.888 1.00 82.25 85 ALA A CA 1
ATOM 625 C C . ALA A 1 85 ? 16.953 -0.606 -25.073 1.00 82.25 85 ALA A C 1
ATOM 627 O O . ALA A 1 85 ? 15.732 -0.569 -25.298 1.00 82.25 85 ALA A O 1
ATOM 628 N N . PRO A 1 86 ? 17.619 -1.769 -24.977 1.00 86.00 86 PRO A N 1
ATOM 629 C CA . PRO A 1 86 ? 16.956 -3.054 -25.120 1.00 86.00 86 PRO A CA 1
ATOM 630 C C . PRO A 1 86 ? 15.879 -3.208 -24.041 1.00 86.00 86 PRO A C 1
ATOM 632 O O . PRO A 1 86 ? 16.142 -3.069 -22.844 1.00 86.00 86 PRO A O 1
ATOM 635 N N . ARG A 1 87 ? 14.652 -3.514 -24.477 1.00 88.88 87 ARG A N 1
ATOM 636 C CA . ARG A 1 87 ? 13.468 -3.662 -23.621 1.00 88.88 87 ARG A CA 1
ATOM 637 C C . ARG A 1 87 ? 12.860 -5.058 -23.735 1.00 88.88 87 ARG A C 1
ATOM 639 O O . ARG A 1 87 ? 12.810 -5.624 -24.823 1.00 88.88 87 ARG A O 1
ATOM 646 N N . GLN A 1 88 ? 12.364 -5.577 -22.623 1.00 87.69 88 GLN A N 1
ATOM 647 C CA . GLN A 1 88 ? 11.559 -6.788 -22.513 1.00 87.69 88 GLN A CA 1
ATOM 648 C C . GLN A 1 88 ? 10.129 -6.412 -22.114 1.00 87.69 88 GLN A C 1
ATOM 650 O O . GLN A 1 88 ? 9.923 -5.536 -21.275 1.00 87.69 88 GLN A O 1
ATOM 655 N N . THR A 1 89 ? 9.135 -7.074 -22.696 1.00 88.94 89 THR A N 1
ATOM 656 C CA . THR A 1 89 ? 7.726 -6.876 -22.332 1.00 88.94 89 THR A CA 1
ATOM 657 C C . THR A 1 89 ? 7.295 -7.962 -21.357 1.00 88.94 89 THR A C 1
ATOM 659 O O . THR A 1 89 ? 7.626 -9.130 -21.550 1.00 88.94 89 THR A O 1
ATOM 662 N N . ARG A 1 90 ? 6.580 -7.579 -20.296 1.00 89.12 90 ARG A N 1
ATOM 663 C CA . ARG A 1 90 ? 6.075 -8.497 -19.269 1.00 89.12 90 ARG A CA 1
ATOM 664 C C . ARG A 1 90 ? 4.576 -8.308 -19.072 1.00 89.12 90 ARG A C 1
ATOM 666 O O . ARG A 1 90 ? 4.111 -7.170 -18.974 1.00 89.12 90 ARG A O 1
ATOM 673 N N . GLU A 1 91 ? 3.839 -9.415 -19.024 1.00 89.81 91 GLU A N 1
ATOM 674 C CA . GLU A 1 91 ? 2.384 -9.432 -18.846 1.00 89.81 91 GLU A CA 1
ATOM 675 C C . GLU A 1 91 ? 1.985 -9.556 -17.375 1.00 89.81 91 GLU A C 1
ATOM 677 O O . GLU A 1 91 ? 2.487 -10.410 -16.640 1.00 89.81 91 GLU A O 1
ATOM 682 N N . TYR A 1 92 ? 1.024 -8.729 -16.961 1.00 89.88 92 TYR A N 1
ATOM 683 C CA . TYR A 1 92 ? 0.433 -8.755 -15.627 1.00 89.88 92 TYR A CA 1
ATOM 684 C C . TYR A 1 92 ? -1.077 -8.977 -15.690 1.00 89.88 92 TYR A C 1
ATOM 686 O O . TYR A 1 92 ? -1.767 -8.430 -16.553 1.00 89.88 92 TYR A O 1
ATOM 694 N N . LEU A 1 93 ? -1.589 -9.725 -14.712 1.00 87.69 93 LEU A N 1
ATOM 695 C CA . LEU A 1 93 ? -3.008 -9.978 -14.494 1.00 87.69 93 LEU A CA 1
ATOM 696 C C . LEU A 1 93 ? -3.473 -9.377 -13.174 1.00 87.69 93 LEU A C 1
ATOM 698 O O . LEU A 1 93 ? -2.994 -9.705 -12.087 1.00 87.69 93 LEU A O 1
ATOM 702 N N . CYS A 1 94 ? -4.448 -8.489 -13.279 1.00 87.69 94 CYS A N 1
ATOM 703 C CA . CYS A 1 94 ? -5.173 -7.920 -12.154 1.00 87.69 94 CYS A CA 1
ATOM 704 C C . CYS A 1 94 ? -6.193 -8.926 -11.581 1.00 87.69 94 CYS A C 1
ATOM 706 O O . CYS A 1 94 ? -6.763 -9.729 -12.319 1.00 87.69 94 CYS A O 1
ATOM 708 N N . ALA A 1 95 ? -6.516 -8.823 -10.285 1.00 84.50 95 ALA A N 1
ATOM 709 C CA . ALA A 1 95 ? -7.572 -9.618 -9.642 1.00 84.50 95 ALA A CA 1
ATOM 710 C C . ALA A 1 95 ? -8.966 -9.453 -10.288 1.00 84.50 95 ALA A C 1
ATOM 712 O O . ALA A 1 95 ? -9.811 -10.335 -10.165 1.00 84.50 95 ALA A O 1
ATOM 713 N N . LYS A 1 96 ? -9.208 -8.338 -10.991 1.00 84.44 96 LYS A N 1
ATOM 714 C CA . LYS A 1 96 ? -10.442 -8.082 -11.754 1.00 84.44 96 LYS A CA 1
ATOM 715 C C . LYS A 1 96 ? -10.403 -8.611 -13.194 1.00 84.44 96 LYS A C 1
ATOM 717 O O . LYS A 1 96 ? -11.357 -8.402 -13.933 1.00 84.44 96 LYS A O 1
ATOM 722 N N . GLY A 1 97 ? -9.317 -9.273 -13.601 1.00 84.62 97 GLY A N 1
ATOM 723 C CA . GLY A 1 97 ? -9.171 -9.879 -14.927 1.00 84.62 97 GLY A CA 1
ATOM 724 C C . GLY A 1 97 ? -8.588 -8.967 -16.011 1.00 84.62 97 GLY A C 1
ATOM 725 O O . GLY A 1 97 ? -8.564 -9.360 -17.173 1.00 84.62 97 GLY A O 1
ATOM 726 N N . HIS A 1 98 ? -8.097 -7.770 -15.672 1.00 86.12 98 HIS A N 1
ATOM 727 C CA . HIS A 1 98 ? -7.386 -6.927 -16.640 1.00 86.12 98 HIS A CA 1
ATOM 728 C C . HIS A 1 98 ? -6.000 -7.505 -16.940 1.00 86.12 98 HIS A C 1
ATOM 730 O O . HIS A 1 98 ? -5.192 -7.654 -16.019 1.00 86.12 98 HIS A O 1
ATOM 736 N N . GLN A 1 99 ? -5.733 -7.776 -18.219 1.00 88.44 99 GLN A N 1
ATOM 737 C CA . GLN A 1 99 ? -4.415 -8.169 -18.720 1.00 88.44 99 GLN A CA 1
ATOM 738 C C . GLN A 1 99 ? -3.741 -6.957 -19.355 1.00 88.44 99 GLN A C 1
ATOM 740 O O . GLN A 1 99 ? -4.376 -6.233 -20.125 1.00 88.44 99 GLN A O 1
ATOM 745 N N . PHE A 1 100 ? -2.485 -6.695 -19.005 1.00 89.88 100 PHE A N 1
ATOM 746 C CA . PHE A 1 100 ? -1.741 -5.594 -19.604 1.00 89.88 100 PHE A CA 1
ATOM 747 C C . PHE A 1 100 ? -0.239 -5.852 -19.629 1.00 89.88 100 PHE A C 1
ATOM 749 O O . PHE A 1 100 ? 0.325 -6.532 -18.774 1.00 89.88 100 PHE A O 1
ATOM 756 N N . GLU A 1 101 ? 0.403 -5.217 -20.601 1.00 90.75 101 GLU A N 1
ATOM 757 C CA . GLU A 1 101 ? 1.834 -5.309 -20.845 1.00 90.75 101 GLU A CA 1
ATOM 758 C C . GLU A 1 101 ? 2.576 -4.088 -20.277 1.00 90.75 101 GLU A C 1
ATOM 760 O O . GLU A 1 101 ? 2.142 -2.927 -20.413 1.00 90.75 101 GLU A O 1
ATOM 765 N N . VAL A 1 102 ? 3.717 -4.350 -19.635 1.00 89.88 102 VAL A N 1
ATOM 766 C CA . VAL A 1 102 ? 4.646 -3.329 -19.134 1.00 89.88 102 VAL A CA 1
ATOM 767 C C . VAL A 1 102 ? 6.032 -3.558 -19.749 1.00 89.88 102 VAL A C 1
ATOM 769 O O . VAL A 1 102 ? 6.594 -4.644 -19.586 1.00 89.88 102 VAL A O 1
ATOM 772 N N . PRO A 1 103 ? 6.594 -2.564 -20.467 1.00 90.25 103 PRO A N 1
ATOM 773 C CA . PRO A 1 103 ? 7.954 -2.642 -20.979 1.00 90.25 103 PRO A CA 1
ATOM 774 C C . PRO A 1 103 ? 8.963 -2.332 -19.865 1.00 90.25 103 PRO A C 1
ATOM 776 O O . PRO A 1 103 ? 8.921 -1.260 -19.263 1.00 90.25 103 PRO A O 1
ATOM 779 N N . PHE A 1 104 ? 9.895 -3.250 -19.633 1.00 89.75 104 PHE A N 1
ATOM 780 C CA . PHE A 1 104 ? 11.054 -3.086 -18.754 1.00 89.75 104 PHE A CA 1
ATOM 781 C C . PHE A 1 104 ? 12.344 -3.106 -19.568 1.00 89.75 104 PHE A C 1
ATOM 783 O O . PHE A 1 104 ? 12.367 -3.628 -20.679 1.00 89.75 104 PHE A O 1
ATOM 790 N N . ALA A 1 105 ? 13.433 -2.567 -19.028 1.00 88.88 105 ALA A N 1
ATOM 791 C CA . ALA A 1 105 ? 14.754 -2.781 -19.612 1.00 88.88 105 ALA A CA 1
ATOM 792 C C . ALA A 1 105 ? 15.177 -4.257 -19.451 1.00 88.88 105 ALA A C 1
ATOM 794 O O . ALA A 1 105 ? 14.714 -4.946 -18.537 1.00 88.88 105 ALA A O 1
ATOM 795 N N . VAL A 1 106 ? 16.010 -4.770 -20.360 1.00 86.38 106 VAL A N 1
ATOM 796 C CA . VAL A 1 106 ? 16.447 -6.185 -20.343 1.00 86.38 106 VAL A CA 1
ATOM 797 C C . VAL A 1 106 ? 17.331 -6.513 -19.134 1.00 86.38 106 VAL A C 1
ATOM 799 O O . VAL A 1 106 ? 17.315 -7.640 -18.651 1.00 86.38 106 VAL A O 1
ATOM 802 N N . ASP A 1 107 ? 18.067 -5.533 -18.624 1.00 83.81 107 ASP A N 1
ATOM 803 C CA . ASP A 1 107 ? 18.934 -5.627 -17.447 1.00 83.81 107 ASP A CA 1
ATOM 804 C C . ASP A 1 107 ? 18.201 -5.378 -16.116 1.00 83.81 107 ASP A C 1
ATOM 806 O O . ASP A 1 107 ? 18.774 -5.596 -15.048 1.00 83.81 107 ASP A O 1
ATOM 810 N N . ALA A 1 108 ? 16.939 -4.940 -16.157 1.00 84.62 108 ALA A N 1
ATOM 811 C CA . ALA A 1 108 ? 16.155 -4.661 -14.961 1.00 84.62 108 ALA A CA 1
ATOM 812 C C . ALA A 1 108 ? 15.522 -5.934 -14.374 1.00 84.62 108 ALA A C 1
ATOM 814 O O . ALA A 1 108 ? 14.936 -6.753 -15.088 1.00 84.62 108 ALA A O 1
ATOM 815 N N . GLU A 1 109 ? 15.575 -6.058 -13.046 1.00 83.12 109 GLU A N 1
ATOM 816 C CA . GLU A 1 109 ? 14.836 -7.082 -12.310 1.00 83.12 109 GLU A CA 1
ATOM 817 C C . GLU A 1 109 ? 13.330 -6.784 -12.369 1.00 83.12 109 GLU A C 1
ATOM 819 O O . GLU A 1 109 ? 12.868 -5.715 -11.961 1.00 83.12 109 GLU A O 1
ATOM 824 N N . VAL A 1 110 ? 12.557 -7.727 -12.912 1.00 84.75 110 VAL A N 1
ATOM 825 C CA . VAL A 1 110 ? 11.110 -7.573 -13.102 1.00 84.75 110 VAL A CA 1
ATOM 826 C C . VAL A 1 110 ? 10.391 -7.859 -11.779 1.00 84.75 110 VAL A C 1
ATOM 828 O O . VAL A 1 110 ? 10.492 -8.977 -11.268 1.00 84.75 110 VAL A O 1
ATOM 831 N N . PRO A 1 111 ? 9.618 -6.908 -11.225 1.00 86.00 111 PRO A N 1
ATOM 832 C CA . PRO A 1 111 ? 8.870 -7.147 -10.000 1.00 86.00 111 PRO A CA 1
ATOM 833 C C . PRO A 1 111 ? 7.712 -8.125 -10.240 1.00 86.00 111 PRO A C 1
ATOM 835 O O . PRO A 1 111 ? 7.032 -8.084 -11.268 1.00 86.00 111 PRO A O 1
ATOM 838 N N . THR A 1 112 ? 7.435 -8.971 -9.247 1.00 85.25 112 THR A N 1
ATOM 839 C CA . THR A 1 112 ? 6.337 -9.958 -9.281 1.00 85.25 112 THR A CA 1
ATOM 840 C C . THR A 1 112 ? 4.947 -9.324 -9.196 1.00 85.25 112 THR A C 1
ATOM 842 O O . THR A 1 112 ? 3.960 -9.932 -9.616 1.00 85.25 112 THR A O 1
ATOM 845 N N . THR A 1 113 ? 4.860 -8.099 -8.674 1.00 86.38 113 THR A N 1
ATOM 846 C CA . THR A 1 113 ? 3.618 -7.332 -8.538 1.00 86.38 113 THR A CA 1
ATOM 847 C C . THR A 1 113 ? 3.751 -5.951 -9.166 1.00 86.38 113 THR A C 1
ATOM 849 O O . THR A 1 113 ? 4.762 -5.282 -8.954 1.00 86.38 113 THR A O 1
ATOM 852 N N . TRP A 1 114 ? 2.716 -5.502 -9.876 1.00 90.44 114 TRP A N 1
ATOM 853 C CA . TRP A 1 114 ? 2.660 -4.184 -10.513 1.00 90.44 114 TRP A CA 1
ATOM 854 C C . TRP A 1 114 ? 1.298 -3.513 -10.314 1.00 90.44 114 TRP A C 1
ATOM 856 O O . TRP A 1 114 ? 0.289 -4.193 -10.146 1.00 90.44 114 TRP A O 1
ATOM 866 N N . GLU A 1 115 ? 1.241 -2.183 -10.347 1.00 89.56 115 GLU A N 1
ATOM 867 C CA . GLU A 1 115 ? -0.020 -1.438 -10.252 1.00 89.56 115 GLU A CA 1
ATOM 868 C C . GLU A 1 115 ? -0.770 -1.452 -11.590 1.00 89.56 115 GLU A C 1
ATOM 870 O O . GLU A 1 115 ? -0.237 -1.091 -12.642 1.00 89.56 115 GLU A O 1
ATOM 875 N N . CYS A 1 116 ? -2.031 -1.877 -11.572 1.00 90.19 116 CYS A N 1
ATOM 876 C CA . CYS A 1 116 ? -2.844 -1.924 -12.775 1.00 90.19 116 CYS A CA 1
ATOM 877 C C . CYS A 1 116 ? -3.195 -0.518 -13.278 1.00 90.19 116 CYS A C 1
ATOM 879 O O . CYS A 1 116 ? -3.708 0.319 -12.537 1.00 90.19 116 CYS A O 1
ATOM 881 N N . LYS A 1 11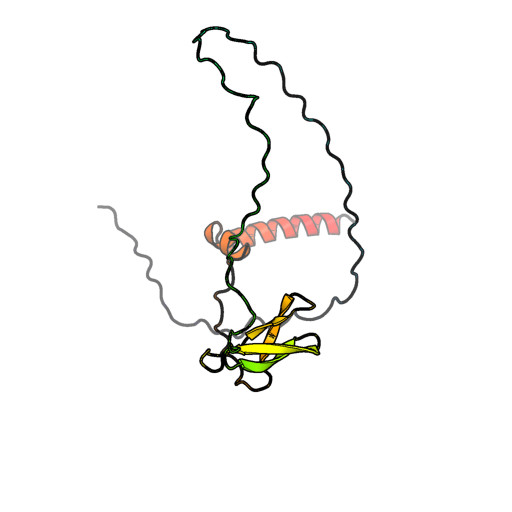7 ? -3.003 -0.292 -14.584 1.00 86.81 117 LYS A N 1
ATOM 882 C CA . LYS A 1 117 ? -3.294 0.983 -15.263 1.00 86.81 117 LYS A CA 1
ATOM 883 C C . LYS A 1 117 ? -4.778 1.381 -15.237 1.00 86.81 117 LYS A C 1
ATOM 885 O O . LYS A 1 117 ? -5.079 2.559 -15.389 1.00 86.81 117 LYS A O 1
ATOM 890 N N . PHE A 1 118 ? -5.694 0.420 -15.093 1.00 85.50 118 PHE A N 1
ATOM 891 C CA . PHE A 1 118 ? -7.138 0.663 -15.206 1.00 85.50 118 PHE A CA 1
ATOM 892 C C . PHE A 1 118 ? -7.818 0.917 -13.864 1.00 85.50 118 PHE A C 1
ATOM 894 O O . PHE A 1 118 ? -8.717 1.748 -13.778 1.00 85.50 118 PHE A O 1
ATOM 901 N N . ASP A 1 119 ? -7.423 0.189 -12.822 1.00 85.38 119 ASP A N 1
ATOM 902 C CA . ASP A 1 119 ? -8.119 0.211 -11.538 1.00 85.38 119 ASP A CA 1
ATOM 903 C C . ASP A 1 119 ? -7.203 0.434 -10.330 1.00 85.38 119 ASP A C 1
ATOM 905 O O . ASP A 1 119 ? -7.691 0.411 -9.200 1.00 85.38 119 ASP A O 1
ATOM 909 N N . GLY A 1 120 ? -5.899 0.639 -10.560 1.00 84.56 120 GLY A N 1
ATOM 910 C CA . GLY A 1 120 ? -4.900 0.894 -9.519 1.00 84.56 120 GLY A CA 1
ATOM 911 C C . GLY A 1 120 ? -4.683 -0.274 -8.557 1.00 84.56 120 GLY A C 1
ATOM 912 O O . GLY A 1 120 ? -4.020 -0.119 -7.536 1.00 84.56 120 GLY A O 1
ATOM 913 N N . SER A 1 121 ? -5.263 -1.441 -8.839 1.00 86.50 121 SER A N 1
ATOM 914 C CA . SER A 1 121 ? -5.116 -2.615 -7.986 1.00 86.50 121 SER A CA 1
ATOM 915 C C . SER A 1 121 ? -3.800 -3.344 -8.262 1.00 86.50 121 SER A C 1
ATOM 917 O O . SER A 1 121 ? -3.167 -3.159 -9.304 1.00 86.50 121 SER A O 1
ATOM 919 N N . VAL A 1 122 ? -3.380 -4.192 -7.323 1.00 87.44 122 VAL A N 1
ATOM 920 C CA . VAL A 1 122 ? -2.150 -4.977 -7.462 1.00 87.44 122 VAL A CA 1
ATOM 921 C C . VAL A 1 122 ? -2.378 -6.111 -8.463 1.00 87.44 122 VAL A C 1
ATOM 923 O O . VAL A 1 122 ? -3.160 -7.031 -8.216 1.00 87.44 122 VAL A O 1
ATOM 926 N N . ALA A 1 123 ? -1.682 -6.045 -9.592 1.00 87.44 123 ALA A N 1
ATOM 927 C CA . ALA A 1 123 ? -1.620 -7.082 -10.607 1.00 87.44 123 ALA A CA 1
ATOM 928 C C . ALA A 1 123 ? -0.402 -7.986 -10.382 1.00 87.44 123 ALA A C 1
ATOM 930 O O . ALA A 1 123 ? 0.651 -7.532 -9.934 1.00 87.44 123 ALA A O 1
ATOM 931 N N . ARG A 1 124 ? -0.552 -9.276 -10.684 1.00 85.44 124 ARG A N 1
ATOM 932 C CA . ARG A 1 124 ? 0.498 -10.294 -10.551 1.00 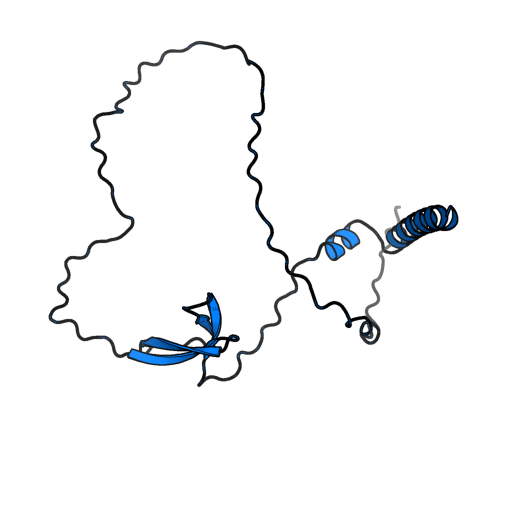85.44 124 ARG A CA 1
ATOM 933 C C . ARG A 1 124 ? 1.070 -10.640 -11.919 1.00 85.44 124 ARG A C 1
ATOM 935 O O . ARG A 1 124 ? 0.331 -10.652 -12.899 1.00 85.44 124 ARG A O 1
ATOM 942 N N . LEU A 1 125 ? 2.369 -10.906 -11.977 1.00 85.69 125 LEU A N 1
ATOM 943 C CA . LEU A 1 125 ? 3.045 -11.329 -13.202 1.00 85.69 125 LEU A CA 1
ATOM 944 C C . LEU A 1 125 ? 2.518 -12.703 -13.662 1.00 85.69 125 LEU A C 1
ATOM 946 O O . LEU A 1 125 ? 2.381 -13.603 -12.837 1.00 85.69 125 LEU A O 1
ATOM 950 N N . VAL A 1 126 ? 2.239 -12.865 -14.960 1.00 80.38 126 VAL A N 1
ATOM 951 C CA . VAL A 1 126 ? 1.738 -14.133 -15.541 1.00 80.38 126 VAL A CA 1
ATOM 952 C C . VAL A 1 126 ? 2.803 -15.232 -15.513 1.00 80.38 126 VAL A C 1
ATOM 954 O O . VAL A 1 126 ? 2.508 -16.375 -15.177 1.00 80.38 126 VAL A O 1
ATOM 957 N N . ASP A 1 127 ? 4.051 -14.859 -15.803 1.00 66.75 127 ASP A N 1
ATOM 958 C CA . ASP A 1 127 ? 5.185 -15.776 -15.984 1.00 66.75 127 ASP A CA 1
ATOM 959 C C . ASP A 1 127 ? 5.967 -16.082 -14.688 1.00 66.75 127 ASP A C 1
ATOM 961 O O . ASP A 1 127 ? 7.019 -16.721 -14.734 1.00 66.75 127 ASP A O 1
ATOM 965 N N . GLY A 1 128 ? 5.519 -15.584 -13.529 1.00 58.78 128 GLY A N 1
ATOM 966 C CA . GLY A 1 128 ? 6.321 -15.552 -12.301 1.00 58.78 128 GLY A CA 1
ATOM 967 C C . GLY A 1 128 ? 5.695 -16.277 -11.116 1.00 58.78 128 GLY A C 1
ATOM 968 O O . GLY A 1 128 ? 4.520 -16.098 -10.811 1.00 58.78 128 GLY A O 1
ATOM 969 N N . THR A 1 129 ? 6.528 -17.051 -10.414 1.00 58.50 129 THR A N 1
ATOM 970 C CA . THR A 1 129 ? 6.253 -17.716 -9.130 1.00 58.50 129 THR A CA 1
ATOM 971 C C . THR A 1 129 ? 5.456 -16.849 -8.162 1.00 58.50 129 THR A C 1
ATOM 973 O O . THR A 1 129 ? 5.752 -15.666 -7.975 1.00 58.50 129 THR A O 1
ATOM 976 N N . GLU A 1 130 ? 4.470 -17.478 -7.520 1.00 57.19 130 GLU A N 1
ATOM 977 C CA . GLU A 1 130 ? 3.575 -16.848 -6.559 1.00 57.19 130 GLU A CA 1
ATOM 978 C C . GLU A 1 130 ? 4.385 -16.100 -5.483 1.00 57.19 130 GLU A C 1
ATOM 980 O O . GLU A 1 130 ? 5.233 -16.708 -4.826 1.00 57.19 130 GLU A O 1
ATOM 985 N N . PRO A 1 131 ? 4.191 -14.777 -5.316 1.00 59.94 131 PRO A N 1
ATOM 986 C CA . PRO A 1 131 ? 4.960 -14.023 -4.344 1.00 59.94 131 PRO A CA 1
ATOM 987 C C . PRO A 1 131 ? 4.652 -14.545 -2.941 1.00 59.94 131 PRO A C 1
ATOM 989 O O . PRO A 1 131 ? 3.490 -14.593 -2.530 1.00 59.94 131 PRO A O 1
ATOM 992 N N . GLU A 1 132 ? 5.705 -14.899 -2.202 1.00 59.91 132 GLU A N 1
ATOM 993 C CA . GLU A 1 132 ? 5.630 -15.248 -0.787 1.00 59.91 132 GLU A CA 1
ATOM 994 C C . GLU A 1 132 ? 4.915 -14.110 -0.050 1.00 59.91 132 GLU A C 1
ATOM 996 O O . GLU A 1 132 ? 5.438 -12.997 0.088 1.00 59.91 132 GLU A O 1
ATOM 1001 N N . GLN A 1 133 ? 3.679 -14.368 0.379 1.00 64.25 133 GLN A N 1
ATOM 1002 C CA . GLN A 1 133 ? 2.882 -13.386 1.095 1.00 64.25 133 GLN A CA 1
ATOM 1003 C C . GLN A 1 133 ? 3.552 -13.124 2.438 1.00 64.25 133 GLN A C 1
ATOM 1005 O O . GLN A 1 133 ? 3.352 -13.848 3.416 1.00 64.25 133 GLN A O 1
ATOM 1010 N N . LYS A 1 134 ? 4.354 -12.059 2.495 1.00 65.62 134 LYS A N 1
ATOM 1011 C CA . LYS A 1 134 ? 4.868 -11.530 3.753 1.00 65.62 134 LYS A CA 1
ATOM 1012 C C . LYS A 1 134 ? 3.655 -11.148 4.586 1.00 65.62 134 LYS A C 1
ATOM 1014 O O . LYS A 1 134 ? 2.985 -10.159 4.296 1.00 65.62 134 LYS A O 1
ATOM 1019 N N . LYS A 1 135 ? 3.349 -11.965 5.595 1.00 67.56 135 LYS A N 1
ATOM 1020 C CA . LYS A 1 135 ? 2.271 -11.706 6.548 1.00 67.56 135 LYS A CA 1
ATOM 1021 C C . LYS A 1 135 ? 2.548 -10.354 7.198 1.00 67.56 135 LYS A C 1
ATOM 1023 O O . LYS A 1 135 ? 3.434 -10.233 8.044 1.00 67.56 135 LYS A O 1
ATOM 1028 N N . ALA A 1 136 ? 1.833 -9.326 6.752 1.00 77.75 136 ALA A N 1
ATOM 1029 C CA . ALA A 1 136 ? 1.897 -8.020 7.376 1.00 77.75 136 ALA A CA 1
ATOM 1030 C C . ALA A 1 136 ? 1.379 -8.152 8.810 1.00 77.75 136 ALA A C 1
ATOM 1032 O O . ALA A 1 136 ? 0.400 -8.859 9.063 1.00 77.75 136 ALA A O 1
ATOM 1033 N N . LYS A 1 137 ? 2.044 -7.479 9.752 1.00 77.75 137 LYS A N 1
ATOM 1034 C CA . LYS A 1 137 ? 1.515 -7.354 11.110 1.00 77.75 137 LYS A CA 1
ATOM 1035 C C . LYS A 1 137 ? 0.156 -6.655 11.000 1.00 77.75 137 LYS A C 1
ATOM 1037 O O . LYS A 1 137 ? 0.115 -5.585 10.385 1.00 77.75 137 LYS A O 1
ATOM 1042 N N . PRO A 1 138 ? -0.932 -7.243 11.530 1.00 83.38 138 PRO A N 1
ATOM 1043 C CA . PRO A 1 138 ? -2.236 -6.607 11.487 1.00 83.38 138 PRO A CA 1
ATOM 1044 C C . PRO A 1 138 ? -2.148 -5.186 12.048 1.00 83.38 138 PRO A C 1
ATOM 1046 O O . PRO A 1 138 ? -1.432 -4.966 13.033 1.00 83.38 138 PRO A O 1
ATOM 1049 N N . PRO A 1 139 ? -2.832 -4.212 11.425 1.00 88.81 139 PRO A N 1
ATOM 1050 C CA . PRO A 1 139 ? -2.898 -2.880 11.987 1.00 88.81 139 PRO A CA 1
ATOM 1051 C C . PRO A 1 139 ? -3.555 -2.961 13.361 1.00 88.81 139 PRO A C 1
ATOM 1053 O O . PRO A 1 139 ? -4.464 -3.760 13.595 1.00 88.81 139 PRO A O 1
ATOM 1056 N N . ARG A 1 140 ? -3.088 -2.106 14.265 1.00 89.94 140 ARG A N 1
ATOM 1057 C CA . ARG A 1 140 ? -3.640 -2.008 15.607 1.00 89.94 140 ARG A CA 1
ATOM 1058 C C . ARG A 1 140 ? -5.124 -1.661 15.539 1.00 89.94 140 ARG A C 1
ATOM 1060 O O . ARG A 1 140 ? -5.508 -0.667 14.924 1.00 89.94 140 ARG A O 1
ATOM 1067 N N . THR A 1 141 ? -5.947 -2.466 16.194 1.00 92.69 141 THR A N 1
ATOM 1068 C CA . THR A 1 141 ? -7.398 -2.292 16.207 1.00 92.69 141 THR A CA 1
ATOM 1069 C C . THR A 1 141 ? -7.847 -1.456 17.410 1.00 92.69 141 THR A C 1
ATOM 1071 O O . THR A 1 141 ? -7.123 -1.294 18.396 1.00 92.69 141 THR A O 1
ATOM 1074 N N . HIS A 1 142 ? -9.072 -0.917 17.362 1.00 94.94 142 HIS A N 1
ATOM 1075 C CA . HIS A 1 142 ? -9.654 -0.212 18.514 1.00 94.94 142 HIS A CA 1
ATOM 1076 C C . HIS A 1 142 ? -9.793 -1.123 19.746 1.00 94.94 142 HIS A C 1
ATOM 1078 O O . HIS A 1 142 ? -9.711 -0.647 20.876 1.00 94.94 142 HIS A O 1
ATOM 1084 N N . TRP A 1 143 ? -9.982 -2.427 19.530 1.00 94.06 143 TRP A N 1
ATOM 1085 C CA . TRP A 1 143 ? -10.019 -3.432 20.589 1.00 94.06 143 TRP A CA 1
ATOM 1086 C C . TRP A 1 143 ? -8.678 -3.536 21.320 1.00 94.06 143 TRP A C 1
ATOM 1088 O O . TRP A 1 143 ? -8.648 -3.466 22.545 1.00 94.06 143 TRP A O 1
ATOM 1098 N N . ASP A 1 144 ? -7.566 -3.564 20.584 1.00 92.25 144 ASP A N 1
ATOM 1099 C CA . ASP A 1 144 ? -6.226 -3.573 21.186 1.00 92.25 144 ASP A CA 1
ATOM 1100 C C . ASP A 1 144 ? -6.003 -2.308 22.028 1.00 92.25 144 ASP A C 1
ATOM 1102 O O . ASP A 1 144 ? -5.472 -2.356 23.133 1.00 92.25 144 ASP A O 1
ATOM 1106 N N . MET A 1 145 ? -6.504 -1.159 21.553 1.00 95.00 145 MET A N 1
ATOM 1107 C CA . MET A 1 145 ? -6.488 0.083 22.335 1.00 95.00 145 MET A CA 1
ATOM 1108 C C . MET A 1 145 ? -7.383 0.038 23.576 1.00 95.00 145 MET A C 1
ATOM 1110 O O . MET A 1 145 ? -7.140 0.789 24.520 1.00 95.00 145 MET A O 1
ATOM 1114 N N . LEU A 1 146 ? -8.464 -0.742 23.562 1.00 95.75 146 LEU A N 1
ATOM 1115 C CA . LEU A 1 146 ? -9.375 -0.903 24.696 1.00 95.75 146 LEU A CA 1
ATOM 1116 C C . LEU A 1 146 ? -8.740 -1.771 25.780 1.00 95.75 146 LEU A C 1
ATOM 1118 O O . LEU A 1 146 ? -8.777 -1.374 26.941 1.00 95.75 146 LEU A O 1
ATOM 1122 N N . LEU A 1 147 ? -8.107 -2.878 25.392 1.00 94.62 147 LEU A N 1
ATOM 1123 C CA . LEU A 1 147 ? -7.435 -3.792 26.316 1.00 94.62 147 LEU A CA 1
ATOM 1124 C C . LEU A 1 147 ? -6.222 -3.170 27.018 1.00 94.62 147 LEU A C 1
ATOM 1126 O O . LEU A 1 147 ? -5.887 -3.564 28.128 1.00 94.62 147 LEU A O 1
ATOM 1130 N N . GLU A 1 148 ? -5.593 -2.155 26.426 1.00 94.31 148 GLU A N 1
ATOM 1131 C CA . GLU A 1 148 ? -4.522 -1.411 27.105 1.00 94.31 148 GLU A CA 1
ATOM 1132 C C . GLU A 1 148 ? -5.000 -0.509 28.246 1.00 94.31 148 GLU A C 1
ATOM 1134 O O . GLU A 1 148 ? -4.210 -0.156 29.118 1.00 94.31 148 GLU A O 1
ATOM 1139 N N . ARG A 1 149 ? -6.276 -0.107 28.239 1.00 96.25 149 ARG A N 1
ATOM 1140 C CA . ARG A 1 149 ? -6.848 0.812 29.240 1.00 96.25 149 ARG A CA 1
ATOM 1141 C C . ARG A 1 149 ? -7.859 0.158 30.177 1.00 96.25 149 ARG A C 1
ATOM 1143 O O . ARG A 1 149 ? -8.169 0.748 31.204 1.00 96.25 149 ARG A O 1
ATOM 1150 N N . ARG A 1 150 ? -8.420 -0.992 29.801 1.00 92.88 150 ARG A N 1
ATOM 1151 C CA . ARG A 1 150 ? -9.446 -1.715 30.558 1.00 92.88 150 ARG A CA 1
ATOM 1152 C C . ARG A 1 150 ? -9.111 -3.192 30.598 1.00 92.88 150 ARG A C 1
ATOM 1154 O O . ARG A 1 150 ? -8.756 -3.782 29.580 1.00 92.88 150 ARG A O 1
ATOM 1161 N N . SER A 1 151 ? -9.277 -3.781 31.772 1.00 93.75 151 SER A N 1
ATOM 1162 C CA . SER A 1 151 ? -9.185 -5.227 31.936 1.00 93.75 151 SER A CA 1
ATOM 1163 C C . SER A 1 151 ? -10.434 -5.920 31.383 1.00 93.75 151 SER A C 1
ATOM 1165 O O . SER A 1 151 ? -11.489 -5.305 31.219 1.00 93.75 151 SER A O 1
ATOM 1167 N N . ILE A 1 152 ? -10.326 -7.221 31.108 1.00 95.31 152 ILE A N 1
ATOM 1168 C CA . ILE A 1 152 ? -11.463 -8.025 30.636 1.00 95.31 152 ILE A CA 1
ATOM 1169 C C . ILE A 1 152 ? -12.598 -8.025 31.675 1.00 95.31 152 ILE A C 1
ATOM 1171 O O . ILE A 1 152 ? -13.750 -7.848 31.297 1.00 95.31 152 ILE A O 1
ATOM 1175 N N . ALA A 1 153 ? -12.278 -8.106 32.971 1.00 95.69 153 ALA A N 1
ATOM 1176 C CA . ALA A 1 153 ? -13.272 -8.085 34.048 1.00 95.69 153 ALA A CA 1
ATOM 1177 C C . ALA A 1 153 ? -14.104 -6.785 34.066 1.00 95.69 153 ALA A C 1
ATOM 1179 O O . ALA A 1 153 ? -15.328 -6.829 34.122 1.00 95.69 153 ALA A O 1
ATOM 1180 N N . GLU A 1 154 ? -13.467 -5.619 33.915 1.00 92.81 154 GLU A N 1
ATOM 1181 C CA . GLU A 1 154 ? -14.195 -4.342 33.826 1.00 92.81 154 GLU A CA 1
ATOM 1182 C C . GLU A 1 154 ? -15.120 -4.274 32.602 1.00 92.81 154 GLU A C 1
ATOM 1184 O O . GLU A 1 154 ? -16.174 -3.638 32.640 1.00 92.81 154 GLU A O 1
ATOM 1189 N N . LEU A 1 155 ? -14.719 -4.895 31.488 1.00 95.62 155 LEU A N 1
ATOM 1190 C CA . LEU A 1 155 ? -15.547 -4.961 30.284 1.00 95.62 155 LEU A CA 1
ATOM 1191 C C . LEU A 1 155 ? -16.762 -5.873 30.484 1.00 95.62 155 LEU A C 1
ATOM 1193 O O . LEU A 1 155 ? -17.836 -5.550 29.977 1.00 95.62 155 LEU A O 1
ATOM 1197 N N . GLU A 1 156 ? -16.610 -6.970 31.228 1.00 96.06 156 GLU A N 1
ATOM 1198 C CA . GLU A 1 156 ? -17.710 -7.865 31.600 1.00 96.06 156 GLU A CA 1
ATOM 1199 C C . GLU A 1 156 ? -18.733 -7.163 32.498 1.00 96.06 156 GLU A C 1
ATOM 1201 O O . GLU A 1 156 ? -19.934 -7.261 32.237 1.00 96.06 156 GLU A O 1
ATOM 1206 N N . ASP A 1 157 ? -18.275 -6.379 33.477 1.00 96.31 157 ASP A N 1
ATOM 1207 C CA . ASP A 1 157 ? -19.154 -5.596 34.352 1.00 96.31 157 ASP A CA 1
ATOM 1208 C C . ASP A 1 157 ? -19.966 -4.557 33.560 1.00 96.31 157 ASP A C 1
ATOM 1210 O O . ASP A 1 157 ? -21.193 -4.484 33.682 1.00 96.31 157 ASP A O 1
ATOM 1214 N N . ILE A 1 158 ? -19.307 -3.798 32.673 1.00 95.50 158 ILE A N 1
ATOM 1215 C CA . ILE A 1 158 ? -19.976 -2.819 31.798 1.00 95.50 158 ILE A CA 1
ATOM 1216 C C . ILE A 1 158 ? -20.972 -3.518 30.865 1.00 95.50 158 ILE A C 1
ATOM 1218 O O . ILE A 1 158 ? -22.076 -3.019 30.631 1.00 95.50 158 ILE A O 1
ATOM 1222 N N . LEU A 1 159 ? -20.605 -4.676 30.313 1.00 96.50 159 LEU A N 1
ATOM 1223 C CA . LEU A 1 159 ? -21.498 -5.454 29.460 1.00 96.50 159 LEU A CA 1
ATOM 1224 C C . LEU A 1 159 ? -22.735 -5.921 30.238 1.00 96.50 159 LEU A C 1
ATOM 1226 O O . LEU A 1 159 ? -23.850 -5.832 29.716 1.00 96.50 159 LEU A O 1
ATOM 1230 N N . ALA A 1 160 ? -22.562 -6.383 31.477 1.00 96.12 160 ALA A N 1
ATOM 1231 C CA . ALA A 1 160 ? -23.656 -6.811 32.338 1.00 96.12 160 ALA A CA 1
ATOM 1232 C C . ALA A 1 160 ? -24.620 -5.656 32.652 1.00 96.12 160 ALA A C 1
ATOM 1234 O O . ALA A 1 160 ? -25.834 -5.828 32.506 1.00 96.12 160 ALA A O 1
ATOM 1235 N N . GLU A 1 161 ? -24.099 -4.473 32.994 1.00 95.25 161 GLU A N 1
ATOM 1236 C CA . GLU A 1 161 ? -24.893 -3.255 33.207 1.00 95.25 161 GLU A CA 1
ATOM 1237 C C . GLU A 1 161 ? -25.743 -2.926 31.967 1.00 95.25 161 GLU A C 1
ATOM 1239 O O . GLU A 1 161 ? -26.969 -2.804 32.047 1.00 95.25 161 GLU A O 1
ATOM 1244 N N . ARG A 1 162 ? -25.120 -2.894 30.780 1.00 96.88 162 ARG A N 1
ATOM 1245 C CA . ARG A 1 162 ? -25.821 -2.602 29.517 1.00 96.88 162 ARG A CA 1
ATOM 1246 C C . ARG A 1 162 ? -26.853 -3.658 29.147 1.00 96.88 162 ARG A C 1
ATOM 1248 O O . ARG A 1 162 ? -27.928 -3.323 28.645 1.00 96.88 162 ARG A O 1
ATOM 1255 N N . LEU A 1 163 ? -26.571 -4.934 29.395 1.00 95.75 163 LEU A N 1
ATOM 1256 C CA . LEU A 1 163 ? -27.544 -6.000 29.165 1.00 95.75 163 LEU A CA 1
ATOM 1257 C C . LEU A 1 163 ? -28.761 -5.859 30.083 1.00 95.75 163 LEU A C 1
ATOM 1259 O O . LEU A 1 163 ? -29.882 -6.098 29.628 1.00 95.75 163 LEU A O 1
ATOM 1263 N N . GLN A 1 164 ? -28.574 -5.451 31.339 1.00 94.56 164 GLN A N 1
ATOM 1264 C CA . GLN A 1 164 ? -29.686 -5.191 32.255 1.00 94.56 164 GLN A CA 1
ATOM 1265 C C . GLN A 1 164 ? -30.548 -4.012 31.791 1.00 94.56 164 GLN A C 1
ATOM 1267 O O . GLN A 1 164 ? -31.773 -4.135 31.730 1.00 94.56 164 GLN A O 1
ATOM 1272 N N . GLU A 1 165 ? -29.944 -2.906 31.358 1.00 94.06 165 GLU A N 1
ATOM 1273 C CA . GLU A 1 165 ? -30.681 -1.781 30.761 1.00 94.06 165 GLU A CA 1
ATOM 1274 C C . GLU A 1 165 ? -31.492 -2.210 29.525 1.00 94.06 165 GLU A C 1
ATOM 1276 O O . GLU A 1 165 ? -32.662 -1.859 29.363 1.00 94.06 165 GLU A O 1
ATOM 1281 N N . VAL A 1 166 ? -30.902 -3.020 28.640 1.00 94.44 166 VAL A N 1
ATOM 1282 C CA . VAL A 1 166 ? -31.606 -3.508 27.446 1.00 94.44 166 VAL A CA 1
ATOM 1283 C C . VAL A 1 166 ? -32.761 -4.436 27.820 1.00 94.44 166 VAL A C 1
ATOM 1285 O O . VAL A 1 166 ? -33.829 -4.341 27.213 1.00 94.44 166 VAL A O 1
ATOM 1288 N N . ARG A 1 167 ? -32.579 -5.323 28.805 1.00 92.50 167 ARG A N 1
ATOM 1289 C CA . ARG A 1 167 ? -33.629 -6.235 29.286 1.00 92.50 167 ARG A CA 1
ATOM 1290 C C . ARG A 1 167 ? -34.773 -5.482 29.947 1.00 92.50 167 ARG A C 1
ATOM 1292 O O . ARG A 1 167 ? -35.922 -5.753 29.620 1.00 92.50 167 ARG A O 1
ATOM 1299 N N . THR A 1 168 ? -34.476 -4.512 30.806 1.00 91.06 168 THR A N 1
ATOM 1300 C CA . THR A 1 168 ? -35.502 -3.672 31.444 1.00 91.06 168 THR A CA 1
ATOM 1301 C C . THR A 1 168 ? -36.279 -2.861 30.410 1.00 91.06 168 THR A C 1
ATOM 1303 O O . THR A 1 168 ? -37.503 -2.805 30.476 1.00 91.06 168 THR A O 1
ATOM 1306 N N . ARG A 1 169 ? -35.608 -2.319 29.385 1.00 90.75 169 ARG A N 1
ATOM 1307 C CA . ARG A 1 169 ? -36.280 -1.654 28.258 1.00 90.75 169 ARG A CA 1
ATOM 1308 C C . ARG A 1 169 ? -37.156 -2.611 27.441 1.00 90.75 169 ARG A C 1
ATOM 1310 O O . ARG A 1 169 ? -38.233 -2.212 27.019 1.00 90.75 169 ARG A O 1
ATOM 1317 N N . ARG A 1 170 ? -36.705 -3.849 27.198 1.00 87.56 170 ARG A N 1
ATOM 1318 C CA . ARG A 1 170 ? -37.448 -4.859 26.415 1.00 87.56 170 ARG A CA 1
ATOM 1319 C C . ARG A 1 170 ? -38.614 -5.495 27.177 1.00 87.56 170 ARG A C 1
ATOM 1321 O O . ARG A 1 170 ? -39.604 -5.822 26.546 1.00 87.56 170 ARG A O 1
ATOM 1328 N N . GLY A 1 171 ? -38.506 -5.663 28.494 1.00 75.75 171 GLY A N 1
ATOM 1329 C CA . GLY A 1 171 ? -39.575 -6.190 29.354 1.00 75.75 171 GLY A CA 1
ATOM 1330 C C . GLY A 1 171 ? -40.621 -5.150 29.770 1.00 75.75 171 GLY A C 1
ATOM 1331 O O . GLY A 1 171 ? -41.556 -5.481 30.488 1.00 75.75 171 GLY A O 1
ATOM 1332 N N . ARG A 1 172 ? -40.455 -3.891 29.344 1.00 57.50 172 ARG A N 1
ATOM 1333 C CA . ARG A 1 172 ? -41.425 -2.798 29.519 1.00 57.50 172 ARG A CA 1
ATOM 1334 C C . ARG A 1 172 ? -42.326 -2.607 28.283 1.00 57.50 172 ARG A C 1
ATOM 1336 O O . ARG A 1 172 ? -42.927 -1.545 28.143 1.00 57.50 172 ARG A O 1
ATOM 1343 N N . ALA A 1 173 ? -42.373 -3.599 27.394 1.00 45.56 173 ALA A N 1
ATOM 1344 C CA . ALA A 1 173 ? -43.279 -3.681 26.250 1.00 45.56 173 ALA A CA 1
ATOM 1345 C C . ALA A 1 173 ? -44.306 -4.794 26.479 1.00 45.56 173 ALA A C 1
ATOM 1347 O O . ALA A 1 173 ? -43.903 -5.839 2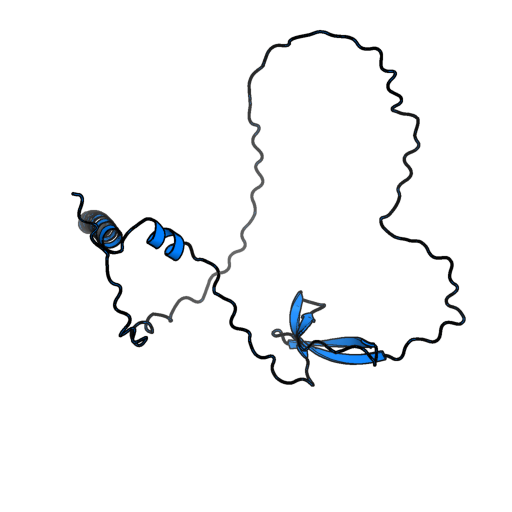7.039 1.00 45.56 173 ALA A O 1
#

pLDDT: mean 70.02, std 21.21, range [34.66, 96.88]

Sequence (173 aa):
MRAETRIRFDPAGDDPAGYRSWAATLAGATGPVTDPGGNAPAATGRYTEKTSTTNEGKSIMGERMLRGSRLGAVSYESDRNTELAPRQTREYLCAKGHQFEVPFAVDAEVPTTWECKFDGSVARLVDGTEPEQKKAKPPRTHWDMLLERRSIAELEDILAERLQEVRTRRGRA